Protein AF-A0A8C8WD30-F1 (afdb_monomer_lite)

Sequence (70 aa):
MARRLVVYLKDAWTKEPVWVSPFTIGGLAIILPAVSPFTKYATMINQAMPYNYPAYGPHEIGKEYYLPMK

Structure (mmCIF, N/CA/C/O backbone):
data_AF-A0A8C8WD30-F1
#
_entry.id   AF-A0A8C8WD30-F1
#
loop_
_atom_site.group_PDB
_atom_site.id
_atom_site.type_symbol
_atom_site.label_atom_id
_atom_site.label_alt_id
_atom_site.label_comp_id
_atom_site.label_asym_id
_atom_site.label_entity_id
_atom_site.label_seq_id
_atom_site.pdbx_PDB_ins_code
_atom_site.Cartn_x
_atom_site.Cartn_y
_atom_site.Cartn_z
_atom_site.occupancy
_atom_site.B_iso_or_equiv
_atom_site.auth_seq_id
_atom_site.auth_comp_id
_atom_site.auth_asym_id
_atom_site.auth_atom_id
_atom_site.pdbx_PDB_model_num
ATOM 1 N N . MET A 1 1 ? -2.292 -6.852 -30.244 1.00 71.12 1 MET A N 1
ATOM 2 C CA . MET A 1 1 ? -2.069 -5.639 -29.422 1.00 71.12 1 MET A CA 1
ATOM 3 C C . MET A 1 1 ? -1.188 -5.905 -28.197 1.00 71.12 1 MET A C 1
ATOM 5 O O . MET A 1 1 ? -0.151 -5.264 -28.099 1.00 71.12 1 MET A O 1
ATOM 9 N N . ALA A 1 2 ? -1.493 -6.895 -27.343 1.00 85.50 2 ALA A N 1
ATOM 10 C CA . ALA A 1 2 ? -0.706 -7.208 -26.133 1.00 85.50 2 ALA A CA 1
ATOM 11 C C . ALA A 1 2 ? 0.806 -7.430 -26.371 1.00 85.50 2 ALA A C 1
ATOM 13 O O . ALA A 1 2 ? 1.635 -6.906 -25.634 1.00 85.50 2 ALA A O 1
ATOM 14 N N . ARG A 1 3 ? 1.187 -8.118 -27.459 1.00 91.88 3 ARG A N 1
ATOM 15 C CA . ARG A 1 3 ? 2.603 -8.346 -27.813 1.00 91.88 3 ARG A CA 1
ATOM 16 C C . ARG A 1 3 ? 3.400 -7.049 -28.015 1.00 91.88 3 ARG A C 1
ATOM 18 O O . ARG A 1 3 ? 4.561 -6.998 -27.637 1.00 91.88 3 ARG A O 1
ATOM 25 N N . ARG A 1 4 ? 2.785 -6.006 -28.589 1.00 93.06 4 ARG A N 1
ATOM 26 C CA . ARG A 1 4 ? 3.453 -4.714 -28.841 1.00 93.06 4 ARG A CA 1
ATOM 27 C C . ARG A 1 4 ? 3.709 -3.956 -27.536 1.00 93.06 4 ARG A C 1
ATOM 29 O O . ARG A 1 4 ? 4.797 -3.427 -27.359 1.00 93.06 4 ARG A O 1
ATOM 36 N N . LEU A 1 5 ? 2.747 -3.985 -26.610 1.00 91.88 5 LEU A N 1
ATOM 37 C CA . LEU A 1 5 ? 2.882 -3.380 -25.280 1.00 91.88 5 LEU A CA 1
ATOM 38 C C . LEU A 1 5 ? 3.990 -4.040 -24.458 1.00 91.88 5 LEU A C 1
ATOM 40 O O . LEU A 1 5 ? 4.807 -3.343 -23.871 1.00 91.88 5 LEU A O 1
ATOM 44 N N . VAL A 1 6 ? 4.064 -5.375 -24.462 1.00 94.00 6 VAL A N 1
ATOM 45 C CA . VAL A 1 6 ? 5.118 -6.107 -23.739 1.00 94.00 6 VAL A CA 1
ATOM 46 C C . VAL A 1 6 ? 6.507 -5.786 -24.296 1.00 94.00 6 VAL A C 1
ATOM 48 O O . VAL A 1 6 ? 7.447 -5.614 -23.525 1.00 94.00 6 VAL A O 1
ATOM 51 N N . VAL A 1 7 ? 6.647 -5.689 -25.623 1.00 94.94 7 VAL A N 1
ATOM 52 C CA . VAL A 1 7 ? 7.921 -5.310 -26.257 1.00 94.94 7 VAL A CA 1
ATOM 53 C C . VAL A 1 7 ? 8.307 -3.876 -25.889 1.00 94.94 7 VAL A C 1
ATOM 55 O O . VAL A 1 7 ? 9.450 -3.651 -25.508 1.00 94.94 7 VAL A O 1
ATOM 58 N N . TYR A 1 8 ? 7.360 -2.934 -25.925 1.00 91.62 8 TYR A N 1
ATOM 59 C CA . 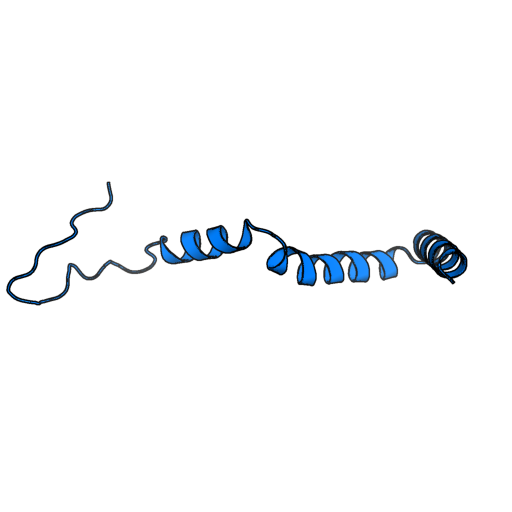TYR A 1 8 ? 7.603 -1.544 -25.535 1.00 91.62 8 TYR A CA 1
ATOM 60 C C . TYR A 1 8 ? 7.995 -1.403 -24.058 1.00 91.62 8 TYR A C 1
ATOM 62 O O . TYR A 1 8 ? 8.985 -0.748 -23.763 1.00 91.62 8 TYR A O 1
ATOM 70 N N . LEU A 1 9 ? 7.285 -2.059 -23.130 1.00 92.19 9 LEU A N 1
ATOM 71 C CA . LEU A 1 9 ? 7.631 -2.010 -21.702 1.00 92.19 9 LEU A CA 1
ATOM 72 C C . LEU A 1 9 ? 9.031 -2.569 -21.432 1.00 92.19 9 LEU A C 1
ATOM 74 O O . LEU A 1 9 ? 9.768 -1.998 -20.635 1.00 92.19 9 LEU A O 1
ATOM 78 N N . LYS A 1 10 ? 9.405 -3.673 -22.094 1.00 92.94 10 LYS A N 1
ATOM 79 C CA . LYS A 1 10 ? 10.751 -4.245 -21.966 1.00 92.94 10 LYS A CA 1
ATOM 80 C C . LYS A 1 10 ? 11.827 -3.279 -22.456 1.00 92.94 10 LYS A C 1
ATOM 82 O O . LYS A 1 10 ? 12.842 -3.137 -21.788 1.00 92.94 10 LYS A O 1
ATOM 87 N N . ASP A 1 11 ? 11.597 -2.626 -23.590 1.00 95.00 11 ASP A N 1
ATOM 88 C CA . ASP A 1 11 ? 12.537 -1.668 -24.177 1.00 95.00 11 ASP A CA 1
ATOM 89 C C . ASP A 1 11 ? 12.646 -0.375 -23.349 1.00 95.00 11 ASP A C 1
ATOM 91 O O . ASP A 1 11 ? 13.738 0.131 -23.108 1.00 95.00 11 ASP A O 1
ATOM 95 N N . ALA A 1 12 ? 11.524 0.130 -22.834 1.00 93.50 12 ALA A N 1
ATOM 96 C CA . ALA A 1 12 ? 11.498 1.288 -21.945 1.00 93.50 12 ALA A CA 1
ATOM 97 C C . ALA A 1 12 ? 12.197 0.995 -20.606 1.00 93.50 12 ALA A C 1
ATOM 99 O O . ALA A 1 12 ? 12.910 1.847 -20.083 1.00 93.50 12 ALA A O 1
ATOM 100 N N . TRP A 1 13 ? 12.048 -0.221 -20.068 1.00 93.25 13 TRP A N 1
ATOM 101 C CA . TRP A 1 13 ? 12.719 -0.630 -18.831 1.00 93.25 13 TRP A CA 1
ATOM 102 C C . TRP A 1 13 ? 14.241 -0.721 -18.985 1.00 93.25 13 TRP A C 1
ATOM 104 O O . TRP A 1 13 ? 14.969 -0.410 -18.047 1.00 93.25 13 TRP A O 1
ATOM 114 N N . THR A 1 14 ? 14.745 -1.139 -20.149 1.00 95.44 14 THR A N 1
ATOM 115 C CA . THR A 1 14 ? 16.193 -1.236 -20.388 1.00 95.44 14 THR A CA 1
ATOM 116 C C . THR A 1 14 ? 16.824 0.108 -20.732 1.00 95.44 14 THR A C 1
ATOM 118 O O . THR A 1 14 ? 17.946 0.369 -20.306 1.00 95.44 14 THR A O 1
ATOM 121 N N . LYS A 1 15 ? 16.127 0.957 -21.494 1.00 95.69 15 LYS A N 1
ATOM 122 C CA . LYS A 1 15 ? 16.660 2.246 -21.961 1.00 95.69 15 LYS A CA 1
ATOM 123 C C . LYS A 1 15 ? 16.482 3.369 -20.950 1.00 95.69 15 LYS A C 1
ATOM 125 O O . LYS A 1 15 ? 17.381 4.183 -20.776 1.00 95.69 15 LYS A O 1
ATOM 130 N N . GLU A 1 16 ? 15.331 3.416 -20.289 1.00 94.12 16 GLU A N 1
ATOM 131 C CA . GLU A 1 16 ? 14.921 4.543 -19.450 1.00 94.12 16 GLU A CA 1
ATOM 132 C C . GLU A 1 16 ? 14.310 4.085 -18.111 1.00 94.12 16 GLU A C 1
ATOM 13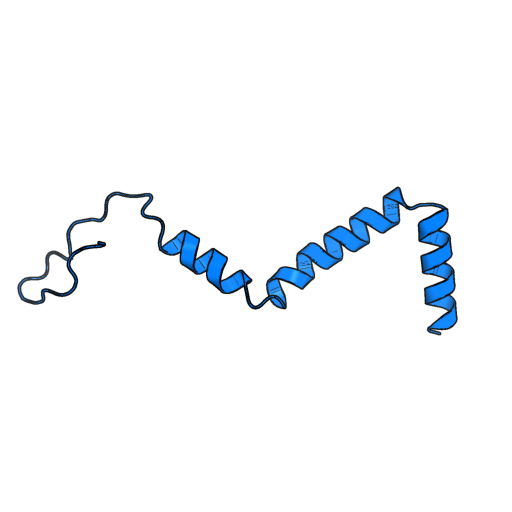4 O O . GLU A 1 16 ? 13.211 4.506 -17.731 1.00 94.12 16 GLU A O 1
ATOM 139 N N . PRO A 1 17 ? 15.017 3.245 -17.329 1.00 91.19 17 PRO A N 1
ATOM 140 C CA . PRO A 1 17 ? 14.486 2.714 -16.072 1.00 91.19 17 PRO A CA 1
ATOM 141 C C . PRO A 1 17 ? 14.128 3.814 -15.065 1.00 91.19 17 PRO A C 1
ATOM 143 O O . PRO A 1 17 ? 13.191 3.652 -14.280 1.00 91.19 17 PRO A O 1
ATOM 146 N N . VAL A 1 18 ? 14.838 4.947 -15.106 1.00 95.38 18 VAL A N 1
ATOM 147 C CA . VAL A 1 18 ? 14.609 6.110 -14.233 1.00 95.38 18 VAL A CA 1
ATOM 148 C C . VAL A 1 18 ? 13.230 6.731 -14.454 1.00 95.38 18 VAL A C 1
ATOM 150 O O . VAL A 1 18 ? 12.664 7.262 -13.507 1.00 95.38 18 VAL A O 1
ATOM 153 N N . TRP A 1 19 ? 12.655 6.620 -15.655 1.00 92.50 19 TRP A N 1
ATOM 154 C CA . TRP A 1 19 ? 11.304 7.107 -15.938 1.00 92.50 19 TRP A CA 1
ATOM 155 C C . TRP A 1 19 ? 10.247 6.037 -15.678 1.00 92.50 19 TRP A C 1
ATOM 157 O O . TRP A 1 19 ? 9.216 6.329 -15.081 1.00 92.50 19 TRP A O 1
ATOM 167 N N . VAL A 1 20 ? 10.500 4.776 -16.038 1.00 94.75 20 VAL A N 1
ATOM 168 C CA . VAL A 1 20 ? 9.502 3.705 -15.850 1.00 94.75 20 VAL A CA 1
ATOM 169 C C . VAL A 1 20 ? 9.268 3.377 -14.366 1.00 94.75 20 VAL A C 1
ATOM 171 O O . VAL A 1 20 ? 8.138 3.107 -13.948 1.00 94.75 20 VAL A O 1
ATOM 1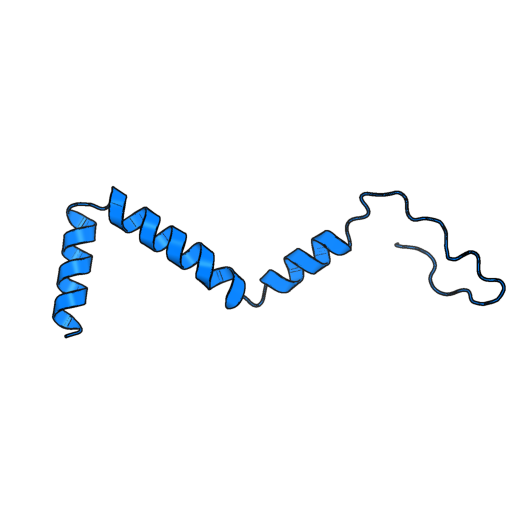74 N N . SER A 1 21 ? 10.310 3.451 -13.537 1.00 94.81 21 SER A N 1
ATOM 175 C CA . SER A 1 21 ? 10.233 3.156 -12.098 1.00 94.81 21 SER A CA 1
ATOM 176 C C . SER A 1 21 ? 9.279 4.081 -11.318 1.00 94.81 21 SER A C 1
ATOM 178 O O . SER A 1 21 ? 8.387 3.568 -10.645 1.00 94.81 21 SER A O 1
ATOM 180 N N . PRO A 1 22 ? 9.370 5.424 -11.393 1.00 96.44 22 PRO A N 1
ATOM 181 C CA . PRO A 1 22 ? 8.466 6.301 -10.651 1.00 96.44 22 PRO A CA 1
ATOM 182 C C . PRO A 1 22 ? 7.010 6.176 -11.108 1.00 96.44 22 PRO A C 1
ATOM 184 O O . PRO A 1 22 ? 6.119 6.220 -10.263 1.00 96.44 22 PRO A O 1
ATOM 187 N N . PHE A 1 23 ? 6.737 5.952 -12.399 1.00 94.31 23 PHE A N 1
ATOM 188 C CA . PHE A 1 23 ? 5.362 5.728 -12.862 1.00 94.31 23 PHE A CA 1
ATOM 189 C C . PHE A 1 23 ? 4.779 4.414 -12.335 1.00 94.31 23 PHE A C 1
ATOM 191 O O . PHE A 1 23 ? 3.616 4.378 -11.934 1.00 94.31 23 PHE A O 1
ATOM 198 N N . THR A 1 24 ? 5.575 3.343 -12.292 1.00 95.12 24 THR A N 1
ATOM 199 C CA . THR A 1 24 ? 5.124 2.058 -11.735 1.00 95.12 24 THR A CA 1
ATOM 200 C C . THR A 1 24 ? 4.919 2.139 -10.223 1.00 95.12 24 THR A C 1
ATOM 202 O O . THR A 1 24 ? 3.861 1.746 -9.736 1.00 95.12 24 THR A O 1
ATOM 205 N N . ILE A 1 25 ? 5.869 2.717 -9.481 1.00 96.94 25 ILE A N 1
ATOM 206 C CA . ILE A 1 25 ? 5.766 2.903 -8.025 1.00 96.94 25 ILE A CA 1
ATOM 207 C C . ILE A 1 25 ? 4.601 3.835 -7.675 1.00 96.94 25 ILE A C 1
ATOM 209 O O . ILE A 1 25 ? 3.788 3.496 -6.820 1.00 96.94 25 ILE A O 1
ATOM 213 N N . GLY A 1 26 ? 4.479 4.981 -8.349 1.00 97.56 26 GLY A N 1
ATOM 214 C CA . GLY A 1 26 ? 3.398 5.941 -8.121 1.00 97.56 26 GLY A CA 1
ATOM 215 C C . GLY A 1 26 ? 2.025 5.364 -8.461 1.00 97.56 26 GLY A C 1
ATOM 216 O O . GLY A 1 26 ? 1.085 5.507 -7.683 1.00 97.56 26 GLY A O 1
ATOM 217 N N . GLY A 1 27 ? 1.916 4.636 -9.577 1.00 97.06 27 GLY A N 1
ATOM 218 C CA . GLY A 1 27 ? 0.686 3.934 -9.942 1.00 97.06 27 GLY A CA 1
ATOM 219 C C . GLY A 1 27 ? 0.277 2.897 -8.895 1.00 97.06 27 GLY A C 1
ATOM 220 O O . GLY A 1 27 ? -0.881 2.860 -8.476 1.00 97.06 27 GLY A O 1
ATOM 221 N N . LEU A 1 28 ? 1.230 2.100 -8.404 1.00 97.25 28 LEU A N 1
ATOM 222 C CA . LEU A 1 28 ? 0.976 1.145 -7.326 1.00 97.25 28 LEU A CA 1
ATOM 223 C C . LEU A 1 28 ? 0.597 1.841 -6.015 1.00 97.25 28 LEU A C 1
ATOM 225 O O . LEU A 1 28 ? -0.333 1.394 -5.353 1.00 97.25 28 LEU A O 1
ATOM 229 N N . ALA A 1 29 ? 1.251 2.947 -5.658 1.00 97.06 29 ALA A N 1
ATOM 230 C CA . ALA A 1 29 ? 0.949 3.703 -4.444 1.00 97.06 29 ALA A CA 1
ATOM 231 C C . ALA A 1 29 ? -0.488 4.253 -4.419 1.00 97.06 29 ALA A C 1
ATOM 233 O O . ALA A 1 29 ? -1.075 4.360 -3.346 1.00 97.06 29 ALA A O 1
ATOM 234 N N . ILE A 1 30 ? -1.073 4.557 -5.582 1.00 97.12 30 ILE A N 1
ATOM 235 C CA . ILE A 1 30 ? -2.469 5.005 -5.698 1.00 97.12 30 ILE A CA 1
ATOM 236 C C . ILE A 1 30 ? -3.443 3.823 -5.595 1.00 97.12 30 ILE A C 1
ATOM 238 O O . ILE A 1 30 ? -4.473 3.921 -4.932 1.00 97.12 30 ILE A O 1
ATOM 242 N N . ILE A 1 31 ? -3.133 2.700 -6.248 1.00 97.38 31 ILE A N 1
ATOM 243 C CA . ILE A 1 31 ? -4.060 1.563 -6.369 1.00 97.38 31 ILE A CA 1
ATOM 244 C C . ILE A 1 31 ? -4.050 0.684 -5.109 1.00 97.38 31 ILE A C 1
ATOM 246 O O . ILE A 1 31 ? -5.103 0.232 -4.656 1.00 97.38 31 ILE A O 1
ATOM 250 N N . LEU A 1 32 ? -2.876 0.436 -4.521 1.00 96.62 32 LEU A N 1
ATOM 251 C CA . LEU A 1 32 ? -2.708 -0.500 -3.405 1.00 96.62 32 LEU A CA 1
ATOM 252 C C . LEU A 1 32 ? -3.561 -0.162 -2.172 1.00 96.62 32 LEU A C 1
ATOM 254 O O . LEU A 1 32 ? -4.167 -1.090 -1.634 1.00 96.62 32 LEU A O 1
ATOM 258 N N . PRO A 1 33 ? -3.686 1.103 -1.718 1.00 94.44 33 PRO A N 1
ATOM 259 C CA . PRO A 1 33 ? -4.523 1.423 -0.564 1.00 94.44 33 PRO A CA 1
ATOM 260 C C . PRO A 1 33 ? -6.003 1.081 -0.768 1.00 94.44 33 PRO A C 1
ATOM 262 O O . PRO A 1 33 ? -6.664 0.686 0.189 1.00 94.44 33 PRO A O 1
ATOM 265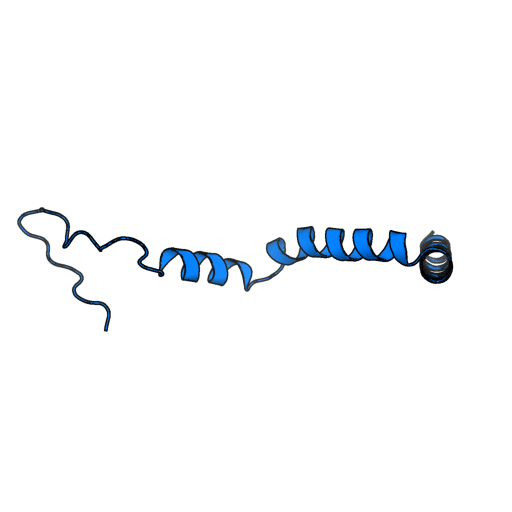 N N . ALA A 1 34 ? -6.516 1.198 -1.997 1.00 94.69 34 ALA A N 1
ATOM 266 C CA . ALA A 1 34 ? -7.919 0.926 -2.312 1.00 94.69 34 ALA A CA 1
ATOM 267 C C . ALA A 1 34 ? -8.246 -0.575 -2.359 1.00 94.69 34 ALA A C 1
ATOM 269 O O . ALA A 1 34 ? -9.364 -0.973 -2.045 1.00 94.69 34 ALA A O 1
ATOM 270 N N . VAL A 1 35 ? -7.277 -1.407 -2.751 1.00 96.19 35 VAL A N 1
ATOM 271 C CA . VAL A 1 35 ? -7.463 -2.864 -2.882 1.00 96.19 35 VAL A CA 1
ATOM 272 C C . VAL A 1 35 ? -7.023 -3.610 -1.616 1.00 96.19 35 VAL A C 1
ATOM 274 O O . VAL A 1 35 ? -7.487 -4.718 -1.352 1.00 96.19 35 VAL A O 1
ATOM 277 N N . SER A 1 36 ? -6.135 -3.021 -0.812 1.00 94.75 36 SER A N 1
ATOM 278 C CA . SER A 1 36 ? -5.604 -3.668 0.386 1.00 94.75 36 SER A CA 1
ATOM 279 C C . SER A 1 36 ? -6.650 -3.744 1.508 1.00 94.75 36 SER A C 1
ATOM 281 O O . SER A 1 36 ? -7.151 -2.708 1.953 1.00 94.75 36 SER A O 1
ATOM 283 N N . PRO A 1 37 ? -6.918 -4.939 2.072 1.00 93.69 37 PRO A N 1
ATOM 284 C CA . PRO A 1 37 ? -7.794 -5.077 3.236 1.00 93.69 37 PRO A CA 1
ATOM 285 C C . PRO A 1 37 ? -7.188 -4.441 4.497 1.00 93.69 37 PRO A C 1
ATOM 287 O O . PRO A 1 37 ? -7.899 -4.193 5.472 1.00 93.69 37 PRO A O 1
ATOM 290 N N . PHE A 1 38 ? -5.879 -4.154 4.491 1.00 95.31 38 PHE A N 1
ATOM 291 C CA . PHE A 1 38 ? -5.169 -3.643 5.658 1.00 95.31 38 PHE A CA 1
ATOM 292 C C . PHE A 1 38 ? -5.302 -2.134 5.865 1.00 95.31 38 PHE A C 1
ATOM 294 O O . PHE A 1 38 ? -5.119 -1.658 6.985 1.00 95.31 38 PHE A O 1
ATOM 301 N N . THR A 1 39 ? -5.680 -1.378 4.830 1.00 94.50 39 THR A N 1
ATOM 302 C CA . THR A 1 39 ? -5.821 0.087 4.903 1.00 94.50 39 THR A CA 1
ATOM 303 C C . THR A 1 39 ? -6.799 0.517 6.005 1.00 94.50 39 THR A C 1
ATOM 305 O O . THR A 1 39 ? -6.583 1.524 6.677 1.00 94.50 39 THR A O 1
ATOM 308 N N . LYS A 1 40 ? -7.832 -0.295 6.275 1.00 94.12 40 LYS A N 1
ATOM 309 C CA . LYS A 1 40 ? -8.799 -0.065 7.359 1.00 94.12 40 LYS A CA 1
ATOM 310 C C . LYS A 1 40 ? -8.142 -0.019 8.741 1.00 94.12 40 LYS A C 1
ATOM 312 O O . LYS A 1 40 ? -8.471 0.840 9.556 1.00 94.12 40 LYS A O 1
ATOM 317 N N . TYR A 1 41 ? -7.195 -0.913 9.014 1.00 95.81 41 TYR A N 1
ATOM 318 C CA . TYR A 1 41 ? -6.568 -0.986 10.333 1.00 95.81 41 TYR A CA 1
ATOM 319 C C . TYR A 1 41 ? -5.682 0.224 10.612 1.00 95.81 41 TYR A C 1
ATOM 321 O O . TYR A 1 41 ? -5.650 0.684 11.747 1.00 95.81 41 TYR A O 1
ATOM 329 N N . ALA A 1 42 ? -5.048 0.804 9.588 1.00 94.06 42 ALA A N 1
ATOM 330 C CA . ALA A 1 42 ? -4.307 2.054 9.745 1.00 94.06 42 ALA A CA 1
ATOM 331 C C . ALA A 1 42 ? -5.212 3.183 10.276 1.00 94.06 42 ALA A C 1
ATOM 333 O O . ALA A 1 42 ? -4.835 3.888 11.210 1.00 94.06 42 ALA A O 1
ATOM 334 N N . THR A 1 43 ? -6.441 3.309 9.756 1.00 93.69 43 THR A N 1
ATOM 335 C CA . THR A 1 43 ? -7.405 4.296 10.279 1.00 93.69 43 THR A CA 1
ATOM 336 C C . THR A 1 43 ? -7.845 3.994 11.709 1.00 93.69 43 THR A C 1
ATOM 338 O O . THR A 1 43 ? -7.901 4.909 12.526 1.00 93.69 43 THR A O 1
ATOM 341 N N . MET A 1 44 ? -8.084 2.721 12.040 1.00 96.12 44 MET A N 1
ATOM 342 C CA . MET A 1 44 ? -8.483 2.320 13.393 1.00 96.12 44 MET A CA 1
ATOM 343 C C . MET A 1 44 ? -7.379 2.595 14.419 1.00 96.12 44 MET A C 1
ATOM 345 O O . MET A 1 44 ? -7.670 3.076 15.509 1.00 96.12 44 MET A O 1
ATOM 349 N N . ILE A 1 45 ? -6.116 2.338 14.066 1.00 94.81 45 ILE A N 1
ATOM 350 C CA . ILE A 1 45 ? -4.960 2.636 14.922 1.00 94.81 45 ILE A CA 1
ATOM 351 C C . ILE A 1 45 ? -4.881 4.140 15.186 1.00 94.81 45 ILE A C 1
ATOM 353 O O . ILE A 1 45 ? -4.814 4.548 16.341 1.00 94.81 45 ILE A O 1
ATOM 357 N N . ASN A 1 46 ? -4.980 4.965 14.141 1.00 91.69 46 ASN A N 1
ATOM 358 C CA . ASN A 1 46 ? -4.930 6.421 14.290 1.00 91.69 46 ASN A CA 1
ATOM 359 C C . ASN A 1 46 ? -6.071 6.970 15.165 1.00 91.69 46 ASN A C 1
ATOM 361 O O . ASN A 1 46 ? -5.869 7.947 15.877 1.00 91.69 46 ASN A O 1
ATOM 365 N N . GLN A 1 47 ? -7.255 6.349 15.137 1.00 90.75 47 GLN A N 1
ATOM 366 C CA . GLN A 1 47 ? -8.387 6.721 15.997 1.00 90.75 47 GLN A CA 1
ATOM 367 C C . GLN A 1 47 ? -8.228 6.253 17.445 1.00 90.75 47 GLN A C 1
ATOM 369 O O . GLN A 1 47 ? -8.697 6.922 18.362 1.00 90.75 47 GLN A O 1
ATOM 374 N N . ALA A 1 48 ? -7.598 5.097 17.654 1.00 90.38 48 ALA A N 1
ATOM 375 C CA . ALA A 1 48 ? -7.379 4.540 18.981 1.00 90.38 48 ALA A CA 1
ATOM 376 C C . ALA A 1 48 ? -6.258 5.257 19.749 1.00 90.38 48 ALA A C 1
ATOM 378 O O . ALA A 1 48 ? -6.196 5.129 20.969 1.00 90.38 48 ALA A O 1
ATOM 379 N N . MET A 1 49 ? -5.379 5.995 19.062 1.00 88.88 49 MET A N 1
ATOM 380 C CA . MET A 1 49 ? -4.284 6.735 19.688 1.00 88.88 49 MET A CA 1
ATOM 381 C C . MET A 1 49 ? -4.792 7.981 20.436 1.00 88.88 49 MET A C 1
ATOM 383 O O . MET A 1 49 ? -5.257 8.935 19.804 1.00 88.88 49 MET A O 1
ATOM 387 N N . PRO A 1 50 ? -4.673 8.030 21.778 1.00 86.50 50 PRO A N 1
ATOM 388 C CA . PRO A 1 50 ? -5.143 9.162 22.563 1.00 86.50 50 PRO A CA 1
ATOM 389 C C . PRO A 1 50 ? -4.100 10.288 22.547 1.00 86.50 50 PRO A C 1
ATOM 391 O O . PRO A 1 50 ? -3.244 10.374 23.423 1.00 86.50 50 PRO A O 1
ATOM 394 N N . TYR A 1 51 ? -4.153 11.162 21.540 1.00 83.06 51 TYR A N 1
ATOM 395 C CA . TYR A 1 51 ? -3.269 12.338 21.480 1.00 83.06 51 TYR A CA 1
ATOM 396 C C . TYR A 1 51 ? -3.662 13.443 22.464 1.00 83.06 51 TYR A C 1
ATOM 398 O O . TYR A 1 51 ? -2.810 14.198 22.925 1.00 83.06 51 TYR A O 1
ATOM 406 N N . ASN A 1 52 ? -4.949 13.525 22.792 1.00 84.88 52 ASN A N 1
ATOM 407 C CA . ASN A 1 52 ? -5.492 14.482 23.746 1.00 84.88 52 ASN A CA 1
ATOM 408 C C . ASN A 1 52 ? -5.892 13.758 25.029 1.00 84.88 52 ASN A C 1
ATOM 410 O O . ASN A 1 52 ? -6.273 12.585 24.988 1.00 84.88 52 ASN A O 1
ATOM 414 N N . TYR A 1 53 ? -5.848 14.470 26.158 1.00 77.81 53 TYR A N 1
ATOM 415 C CA . TYR A 1 53 ? -6.344 13.922 27.414 1.00 77.81 53 TYR A CA 1
ATOM 416 C C . TYR A 1 53 ? -7.829 13.576 27.247 1.00 77.81 53 TYR A C 1
ATOM 418 O O . TYR A 1 53 ? -8.603 14.449 26.836 1.00 77.81 53 TYR A O 1
ATOM 426 N N . PRO A 1 54 ? -8.239 12.326 27.515 1.00 69.38 54 PRO A N 1
ATOM 427 C CA . PRO A 1 54 ? -9.641 11.973 27.432 1.00 69.38 54 PRO A CA 1
ATOM 428 C C . PRO A 1 54 ? -10.389 12.814 28.466 1.00 69.38 54 PRO A C 1
ATOM 430 O O . PRO A 1 54 ? -10.116 12.727 29.663 1.00 69.38 54 PRO A O 1
ATOM 433 N N . ALA A 1 55 ? -11.315 13.662 28.010 1.00 72.94 55 ALA A N 1
ATOM 434 C CA . ALA A 1 55 ? -12.257 14.301 28.916 1.00 72.94 55 ALA A CA 1
ATOM 435 C C . ALA A 1 55 ? -12.976 13.177 29.670 1.00 72.94 55 ALA A C 1
ATOM 437 O O . ALA A 1 55 ? -13.512 12.258 29.046 1.00 72.94 55 ALA A O 1
ATOM 438 N N . TYR A 1 56 ? -12.901 13.191 30.999 1.00 64.12 56 TYR A N 1
ATOM 439 C CA . TYR A 1 56 ? -13.449 12.123 31.823 1.00 64.12 56 TYR A CA 1
ATOM 440 C C . TYR A 1 56 ? -14.982 12.173 31.762 1.00 64.12 56 TYR A C 1
ATOM 442 O O . TYR A 1 56 ? -15.620 12.856 32.551 1.00 64.12 56 TYR A O 1
ATOM 450 N N . GLY A 1 57 ? -15.546 11.458 30.788 1.00 61.91 57 GLY A N 1
ATOM 451 C CA . GLY A 1 57 ? -16.972 11.185 30.633 1.00 61.91 57 GLY A CA 1
ATOM 452 C C . GLY A 1 57 ? -17.848 12.371 30.188 1.00 61.91 57 GLY A C 1
ATOM 453 O O . GLY A 1 57 ? -17.509 13.537 30.390 1.00 61.91 57 GLY A O 1
ATOM 454 N N . PRO A 1 58 ? -19.011 12.095 29.573 1.00 54.97 58 PRO A N 1
ATOM 455 C CA . PRO A 1 58 ? -20.081 13.080 29.488 1.00 54.97 58 PRO A CA 1
ATOM 456 C C . PRO A 1 58 ? -20.540 13.458 30.906 1.00 54.97 58 PRO A C 1
ATOM 458 O O . PRO A 1 58 ? -20.784 12.587 31.739 1.00 54.97 58 PRO A O 1
ATOM 461 N N . HIS A 1 59 ? -20.702 14.755 31.176 1.00 51.94 59 HIS A N 1
ATOM 462 C CA . HIS A 1 59 ? -21.448 15.255 32.336 1.00 51.94 59 HIS A CA 1
ATOM 463 C C . HIS A 1 59 ? -22.954 14.978 32.141 1.00 51.94 59 HIS A C 1
ATOM 465 O O . HIS A 1 59 ? -23.756 15.899 32.024 1.00 51.94 59 HIS A O 1
ATOM 471 N N . GLU A 1 60 ? -23.357 13.709 32.069 1.00 53.84 60 GLU A N 1
ATOM 472 C CA . GLU A 1 60 ? -24.766 13.319 32.051 1.00 53.84 60 GLU A CA 1
ATOM 473 C C . GLU A 1 60 ? -25.088 12.485 33.289 1.00 53.84 60 GLU A C 1
ATOM 475 O O . GLU A 1 60 ? -24.613 11.365 33.482 1.00 53.84 60 GLU A O 1
ATOM 480 N N . ILE A 1 61 ? -25.905 13.081 34.156 1.00 54.34 61 ILE A N 1
ATOM 481 C CA . ILE A 1 61 ? -26.469 12.457 35.348 1.00 54.34 61 ILE A CA 1
ATOM 482 C C . ILE A 1 61 ? -27.267 11.223 34.899 1.00 54.34 61 ILE A C 1
ATOM 484 O O . ILE A 1 61 ? -28.357 11.352 34.346 1.00 54.34 61 ILE A O 1
ATOM 488 N N . GLY A 1 62 ? -26.728 10.026 35.154 1.00 52.03 62 GL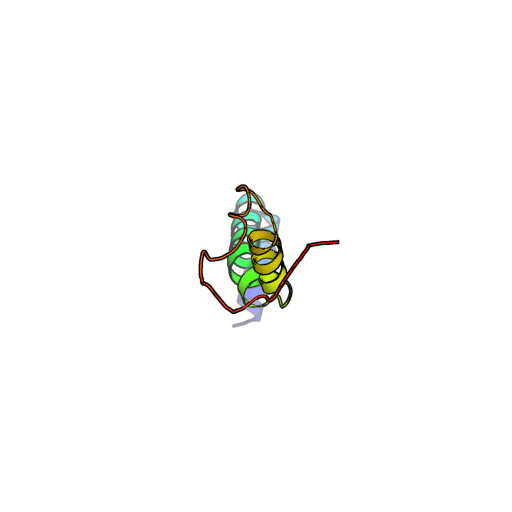Y A N 1
ATOM 489 C CA . GLY A 1 62 ? -27.511 8.787 35.182 1.00 52.03 62 GLY A CA 1
ATOM 490 C C . GLY A 1 62 ? -27.169 7.683 34.178 1.00 52.03 62 GLY A C 1
ATOM 491 O O . GLY A 1 62 ? -27.922 6.713 34.124 1.00 52.03 62 GLY A O 1
ATOM 492 N N . LYS A 1 63 ? -26.078 7.758 33.401 1.00 49.50 63 LYS A N 1
ATOM 493 C CA . LYS A 1 63 ? -25.637 6.621 32.565 1.00 49.50 63 LYS A CA 1
ATOM 494 C C . LYS A 1 63 ? -24.121 6.442 32.601 1.00 49.50 63 LYS A C 1
ATOM 496 O O . LYS A 1 63 ? -23.377 7.184 31.975 1.00 49.50 63 LYS A O 1
ATOM 501 N N . GLU A 1 64 ? -23.677 5.424 33.325 1.00 58.75 64 GLU A N 1
ATOM 502 C CA . GLU A 1 64 ? -22.282 5.001 33.420 1.00 58.75 64 GLU A CA 1
ATOM 503 C C . GLU A 1 64 ? -22.055 3.799 32.505 1.00 58.75 64 GLU A C 1
ATOM 505 O O . GLU A 1 64 ? -22.470 2.730 32.904 1.00 58.75 64 GLU A O 1
ATOM 510 N N . TYR A 1 65 ? -21.421 3.952 31.331 1.00 51.56 65 TYR A N 1
ATOM 511 C CA . TYR A 1 65 ? -20.653 2.902 30.614 1.00 51.56 65 TYR A CA 1
ATOM 512 C C . TYR A 1 65 ? -19.758 3.635 29.581 1.00 51.56 65 TYR A C 1
ATOM 514 O O . TYR A 1 65 ? -20.288 4.364 28.750 1.00 51.56 65 TYR A O 1
ATOM 522 N N . TYR A 1 66 ? -18.419 3.593 29.561 1.00 47.72 66 TYR A N 1
ATOM 523 C CA . TYR A 1 66 ? -17.452 2.543 29.892 1.00 47.72 66 TYR A CA 1
ATOM 524 C C . TYR A 1 66 ? -16.195 3.127 30.578 1.00 47.72 66 TYR A C 1
ATOM 526 O O . TYR A 1 66 ? -15.564 4.042 30.052 1.00 47.72 66 TYR A O 1
ATOM 534 N N . LEU A 1 67 ? -15.807 2.551 31.719 1.00 59.94 67 LEU A N 1
ATOM 535 C CA . LEU A 1 67 ? -14.491 2.712 32.358 1.00 59.94 67 LEU A CA 1
ATOM 536 C C . LEU A 1 67 ? -13.527 1.598 31.872 1.00 59.94 67 LEU A C 1
ATOM 538 O O . LEU A 1 67 ? -13.977 0.611 31.292 1.00 59.94 67 LEU A O 1
ATOM 542 N N . PRO A 1 68 ? -12.258 1.619 32.309 1.00 47.41 68 PRO A N 1
ATOM 543 C CA . PRO A 1 68 ? -11.070 2.210 31.695 1.00 47.41 68 PRO A CA 1
ATOM 544 C C . PRO A 1 68 ? -10.370 1.298 30.658 1.00 47.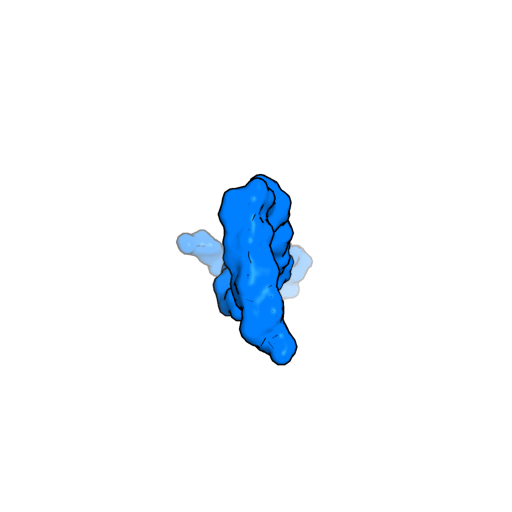41 68 PRO A C 1
ATOM 546 O O . PRO A 1 68 ? -10.492 0.074 30.694 1.00 47.41 68 PRO A O 1
ATOM 549 N N . MET A 1 69 ? -9.559 1.906 29.781 1.00 53.84 69 MET A N 1
ATOM 550 C CA . MET A 1 69 ? -8.503 1.203 29.033 1.00 53.84 69 MET A CA 1
ATOM 551 C C . MET A 1 69 ? -7.593 0.463 30.026 1.00 53.84 69 MET A C 1
ATOM 553 O O . MET A 1 69 ? -7.019 1.103 30.909 1.00 53.84 69 MET A O 1
ATOM 557 N N . LYS A 1 70 ? -7.478 -0.860 29.887 1.00 39.88 70 LYS A N 1
ATOM 558 C CA . LYS A 1 70 ? -6.497 -1.684 30.601 1.00 39.88 70 LYS A CA 1
ATOM 559 C C . LYS A 1 70 ? -5.349 -2.037 29.669 1.00 39.88 70 LYS A C 1
ATOM 561 O O . LYS A 1 70 ? -5.648 -2.331 28.491 1.00 39.88 70 LYS A O 1
#

pLDDT: mean 83.83, std 17.04, range [39.88, 97.56]

Organism: Panthera leo (NCBI:txid9689)

Radius of gyration: 24.69 Å; chains: 1; bounding box: 44×24×65 Å

InterPro domains:
  IPR026626 NADH dehydrogenase [ubiquinone] 1 alpha subcomplex subunit 3 [PF14987] (8-55)
  IPR026626 NADH dehydrogenase [ubiquinone] 1 alpha subcomplex subunit 3 [PTHR15221] (1-55)

Secondary structure (DSSP, 8-state):
-HHHHHHHHHHHHHH-HHHHHHHHHHHHHHHHHHH-TTHHHHHHHHHHS--SPPP-S---TT--------

Foldseek 3Di:
DVVVVVVVLVVCCVPPVVVVVCVVVVVCVVVVCVPPPCVVVVVVVVVPDPPDDPPPDDPDPDDDDDDDDD